Protein AF-A0A059LBG0-F1 (afdb_monomer_lite)

Foldseek 3Di:
DDDFADKWWFKKKKFKKKKKAFPPVPDPDDRIDMDGPFMDMDGAGPNPDDDDDTDDPPPRDWFDDDNGMTMWIKMKMKTWIFGPDPDPPPDDPDPDDDPTPIDIDIDIGTDGGDDDD

Sequence (117 aa):
SSSAPPLRCWQVSVALEREERVAAPFATRAGAVRAVEDEAGLACAYARSWSFELALPRDAPPSFATPLLSLAWSLRLTLLVSRAGAHEAPGNVALAPLPGEVEELSWTLPVDVHDGM

Structure (mmCIF, N/CA/C/O backbone):
data_AF-A0A059LBG0-F1
#
_entry.id   AF-A0A059LBG0-F1
#
loop_
_atom_site.group_PDB
_atom_site.id
_atom_site.type_symbol
_atom_site.label_atom_id
_atom_site.label_alt_id
_atom_site.label_comp_id
_atom_site.label_asym_id
_atom_site.label_entity_id
_atom_site.label_seq_id
_atom_site.pdbx_PDB_ins_code
_atom_site.Cartn_x
_atom_site.Cartn_y
_atom_site.Cartn_z
_atom_site.occupancy
_atom_site.B_iso_or_equiv
_atom_site.auth_seq_id
_atom_site.auth_comp_id
_atom_site.auth_asym_id
_atom_site.auth_atom_id
_atom_site.pdbx_PDB_model_num
ATOM 1 N N . SER A 1 1 ? 36.623 15.742 -7.475 1.00 45.25 1 SER A N 1
ATOM 2 C CA . SER A 1 1 ? 35.405 15.263 -6.798 1.00 45.25 1 SER A CA 1
ATOM 3 C C . SER A 1 1 ? 34.628 14.398 -7.765 1.00 45.25 1 SER A C 1
ATOM 5 O O . SER A 1 1 ? 34.160 14.917 -8.767 1.00 45.25 1 SER A O 1
ATOM 7 N N . SER A 1 2 ? 34.595 13.082 -7.550 1.00 52.03 2 SER A N 1
ATOM 8 C CA . SER A 1 2 ? 33.845 12.164 -8.415 1.00 52.03 2 SER A CA 1
ATOM 9 C C . SER A 1 2 ? 32.374 12.229 -8.009 1.00 52.03 2 SER A C 1
ATOM 11 O O . SER A 1 2 ? 32.019 11.756 -6.932 1.00 52.03 2 SER A O 1
ATOM 13 N N . SER A 1 3 ? 31.537 12.898 -8.804 1.00 68.50 3 SER A N 1
ATOM 14 C CA . SER A 1 3 ? 30.085 12.823 -8.628 1.00 68.50 3 SER A CA 1
ATOM 15 C C . SER A 1 3 ? 29.642 11.456 -9.129 1.00 68.50 3 SER A C 1
ATOM 17 O O . SER A 1 3 ? 29.878 11.134 -10.292 1.00 68.50 3 SER A O 1
ATOM 19 N N . ALA A 1 4 ? 29.014 10.653 -8.271 1.00 65.19 4 ALA A N 1
ATOM 20 C CA . ALA A 1 4 ? 28.383 9.415 -8.711 1.00 65.19 4 ALA A CA 1
ATOM 21 C C . ALA A 1 4 ? 27.393 9.706 -9.863 1.00 65.19 4 ALA A C 1
ATOM 23 O O . ALA A 1 4 ? 26.781 10.783 -9.877 1.00 65.19 4 ALA A O 1
ATOM 24 N N . PRO A 1 5 ? 27.251 8.795 -10.843 1.00 67.56 5 PRO A N 1
ATOM 25 C CA . PRO A 1 5 ? 26.313 8.993 -11.938 1.00 67.56 5 PRO A CA 1
ATOM 26 C C . PRO A 1 5 ? 24.868 9.073 -11.419 1.00 67.56 5 PRO A C 1
ATOM 28 O O . PRO A 1 5 ? 24.541 8.406 -10.432 1.00 67.56 5 PRO A O 1
ATOM 31 N N . PRO A 1 6 ? 23.991 9.856 -12.074 1.00 75.94 6 PRO A N 1
ATOM 32 C CA . PRO A 1 6 ? 22.594 9.964 -11.672 1.00 75.94 6 PRO A CA 1
ATOM 33 C C . PRO A 1 6 ? 21.871 8.615 -11.801 1.00 75.94 6 PRO A C 1
ATOM 35 O O . PRO A 1 6 ? 22.153 7.821 -12.703 1.00 75.94 6 PRO A O 1
ATOM 38 N N . LEU A 1 7 ? 20.917 8.367 -10.902 1.00 80.50 7 LEU A N 1
ATOM 39 C CA . LEU A 1 7 ? 20.022 7.212 -10.976 1.00 80.50 7 LEU A CA 1
ATOM 40 C C . LEU A 1 7 ? 18.967 7.444 -12.064 1.00 80.50 7 LEU A C 1
ATOM 42 O O . LEU A 1 7 ? 18.386 8.526 -12.157 1.00 80.50 7 LEU A O 1
ATOM 46 N N . ARG A 1 8 ? 18.709 6.423 -12.883 1.00 84.19 8 ARG A N 1
ATOM 47 C CA . ARG A 1 8 ? 17.579 6.384 -13.818 1.00 84.19 8 ARG A CA 1
ATOM 48 C C . ARG A 1 8 ? 16.487 5.511 -13.228 1.00 84.19 8 ARG A C 1
ATOM 50 O O . ARG A 1 8 ? 16.766 4.388 -12.825 1.00 84.19 8 ARG A O 1
ATOM 57 N N . CYS A 1 9 ? 15.263 6.023 -13.205 1.00 87.38 9 CYS A N 1
ATOM 58 C CA . CYS A 1 9 ? 14.093 5.251 -12.817 1.00 87.38 9 CYS A CA 1
ATOM 59 C C . CYS A 1 9 ? 13.470 4.582 -14.046 1.00 87.38 9 CYS A C 1
ATOM 61 O O . CYS A 1 9 ? 13.264 5.232 -15.073 1.00 87.38 9 CYS A O 1
ATOM 63 N N . TRP A 1 10 ? 13.207 3.284 -13.933 1.00 88.31 10 TRP A N 1
ATOM 64 C CA . TRP A 1 10 ? 12.669 2.439 -14.998 1.00 88.31 10 TRP A CA 1
ATOM 65 C C . TRP A 1 10 ? 11.206 2.113 -14.787 1.00 88.31 10 TRP A C 1
ATOM 67 O O . TRP A 1 10 ? 10.453 2.039 -15.754 1.00 88.31 10 TRP A O 1
ATOM 77 N N . GLN A 1 11 ? 10.815 1.938 -13.531 1.00 92.25 11 GLN A N 1
ATOM 78 C CA . GLN A 1 11 ? 9.453 1.633 -13.146 1.00 92.25 11 GLN A CA 1
ATOM 79 C C . GLN A 1 11 ? 9.138 2.316 -11.825 1.00 92.25 11 GLN A C 1
ATOM 81 O O . GLN A 1 11 ? 9.967 2.343 -10.914 1.00 92.25 11 GLN A O 1
ATOM 86 N N . VAL A 1 12 ? 7.917 2.825 -11.736 1.00 93.62 12 VAL A N 1
ATOM 87 C CA . VAL A 1 12 ? 7.308 3.275 -10.490 1.00 93.62 12 VAL A CA 1
ATOM 88 C C . VAL A 1 12 ? 6.068 2.431 -10.261 1.00 93.62 12 VAL A C 1
ATOM 90 O O . VAL A 1 12 ? 5.277 2.254 -11.190 1.00 93.62 12 VAL A O 1
ATOM 93 N N . SER A 1 13 ? 5.879 1.939 -9.043 1.00 96.19 13 SER A N 1
ATOM 94 C CA . SER A 1 13 ? 4.592 1.434 -8.580 1.00 96.19 13 SER A CA 1
ATOM 95 C C . SER A 1 13 ? 4.183 2.096 -7.275 1.00 96.19 13 SER A C 1
ATOM 97 O O . SER A 1 13 ? 5.017 2.550 -6.488 1.00 96.19 13 SER A O 1
ATOM 99 N N . VAL A 1 14 ? 2.877 2.178 -7.070 1.00 97.50 14 VAL A N 1
ATOM 100 C CA . VAL A 1 14 ? 2.261 2.641 -5.839 1.00 97.50 14 VAL A CA 1
ATOM 101 C C . VAL A 1 14 ? 1.184 1.648 -5.424 1.00 97.50 14 VAL A C 1
ATOM 103 O O . VAL A 1 14 ? 0.353 1.255 -6.237 1.00 97.50 14 VAL A O 1
ATOM 106 N N . ALA A 1 15 ? 1.209 1.247 -4.159 1.00 97.88 15 ALA A N 1
ATOM 107 C CA . ALA A 1 15 ? 0.206 0.385 -3.553 1.00 97.88 15 ALA A CA 1
ATOM 108 C C . ALA A 1 15 ? -0.504 1.139 -2.426 1.00 97.88 15 ALA A C 1
ATOM 110 O O . ALA A 1 15 ? 0.158 1.690 -1.543 1.00 97.88 15 ALA A O 1
ATOM 111 N N . LEU A 1 16 ? -1.835 1.153 -2.452 1.00 97.56 16 LEU A N 1
ATOM 112 C CA . LEU A 1 16 ? -2.677 1.573 -1.340 1.00 97.56 16 LEU A CA 1
ATOM 113 C C . LEU A 1 16 ? -2.850 0.402 -0.387 1.00 97.56 16 LEU A C 1
ATOM 115 O O . LEU A 1 16 ? -3.268 -0.685 -0.782 1.00 97.56 16 LEU A O 1
ATOM 119 N N . GLU A 1 17 ? -2.538 0.627 0.878 1.00 96.81 17 GLU A N 1
ATOM 120 C CA . GLU A 1 17 ? -2.497 -0.436 1.861 1.00 96.81 17 GLU A CA 1
ATOM 121 C C . GLU A 1 17 ? -3.173 -0.066 3.154 1.00 96.81 17 GLU A C 1
ATOM 123 O O . GLU A 1 17 ? -3.139 1.079 3.604 1.00 96.81 17 GLU A O 1
ATOM 128 N N . ARG A 1 18 ? -3.699 -1.106 3.781 1.00 95.62 18 ARG A N 1
ATOM 129 C CA . ARG A 1 18 ? -4.388 -1.077 5.053 1.00 95.62 18 ARG A CA 1
ATOM 130 C C . ARG A 1 18 ? -3.636 -1.956 6.034 1.00 95.62 18 ARG A C 1
ATOM 132 O O . ARG A 1 18 ? -3.344 -3.108 5.723 1.00 95.62 18 ARG A O 1
ATOM 139 N N . GLU A 1 19 ? -3.332 -1.434 7.213 1.00 95.56 19 GLU A N 1
ATOM 140 C CA . GLU A 1 19 ? -2.782 -2.200 8.331 1.00 95.56 19 GLU A CA 1
ATOM 141 C C . GLU A 1 19 ? -3.762 -2.178 9.505 1.00 95.56 19 GLU A C 1
ATOM 143 O O . GLU A 1 19 ? -4.068 -1.122 10.058 1.00 95.56 19 GLU A O 1
ATOM 148 N N . GLU A 1 20 ? -4.224 -3.356 9.914 1.00 94.81 20 GLU A N 1
ATOM 149 C CA . GLU A 1 20 ? -4.975 -3.568 11.147 1.00 94.81 20 GLU A CA 1
ATOM 150 C C . GLU A 1 20 ? -4.054 -4.127 12.220 1.00 94.81 20 GLU A C 1
ATOM 152 O O . GLU A 1 20 ? -3.460 -5.190 12.038 1.00 94.81 20 GLU A O 1
ATOM 157 N N . ARG A 1 21 ? -3.965 -3.458 13.369 1.00 94.19 21 ARG A N 1
ATOM 158 C CA . ARG A 1 21 ? -3.165 -3.917 14.505 1.00 94.19 21 ARG A CA 1
ATOM 159 C C . ARG A 1 21 ? -4.049 -4.198 15.706 1.00 94.19 21 ARG A C 1
ATOM 161 O O . ARG A 1 21 ? -4.740 -3.303 16.182 1.00 94.19 21 ARG A O 1
ATOM 168 N N . VAL A 1 22 ? -3.968 -5.416 16.233 1.00 92.62 22 VAL A N 1
ATOM 169 C CA . VAL A 1 22 ? -4.642 -5.816 17.475 1.00 92.62 22 VAL A CA 1
ATOM 170 C C . VAL A 1 22 ? -3.625 -5.777 18.611 1.00 92.62 22 VAL A C 1
ATOM 172 O O . VAL A 1 22 ? -2.493 -6.244 18.463 1.00 92.62 22 VAL A O 1
ATOM 175 N N . ALA A 1 23 ? -4.012 -5.228 19.761 1.00 89.50 23 ALA A N 1
ATOM 176 C CA . ALA A 1 23 ? -3.156 -5.200 20.938 1.00 89.50 23 ALA A CA 1
ATOM 177 C C . ALA A 1 23 ? -2.715 -6.622 21.335 1.00 89.50 23 ALA A C 1
ATOM 179 O O . ALA A 1 23 ? -3.517 -7.555 21.361 1.00 89.50 23 ALA A O 1
ATOM 180 N N . ALA A 1 24 ? -1.433 -6.771 21.683 1.00 85.19 24 ALA A N 1
ATOM 181 C CA . ALA A 1 24 ? -0.775 -8.059 21.923 1.00 85.19 24 ALA A CA 1
ATOM 182 C C . ALA A 1 24 ? -1.555 -9.076 22.788 1.00 85.19 24 ALA A C 1
ATOM 184 O O . ALA A 1 24 ? -1.606 -10.235 22.382 1.00 85.19 24 ALA A O 1
ATOM 185 N N . PRO A 1 25 ? -2.193 -8.713 23.925 1.00 85.06 25 PRO A N 1
ATOM 186 C CA . PRO A 1 25 ? -2.929 -9.694 24.731 1.00 85.06 25 PRO A CA 1
ATOM 187 C C . PRO A 1 25 ? -4.187 -10.256 24.048 1.00 85.06 25 PRO A C 1
ATOM 189 O O . PRO A 1 25 ? -4.709 -11.274 24.494 1.00 85.06 25 PRO A O 1
ATOM 192 N N . PHE A 1 26 ? -4.670 -9.617 22.981 1.00 82.56 26 PHE A N 1
ATOM 193 C CA . PHE A 1 26 ? -5.867 -10.014 22.235 1.00 82.56 26 PHE A CA 1
ATOM 194 C C . PHE A 1 26 ? -5.547 -10.550 20.830 1.00 82.56 26 PHE A C 1
ATOM 196 O O . PHE A 1 26 ? -6.445 -11.019 20.131 1.00 82.56 26 PHE A O 1
ATOM 203 N N . ALA A 1 27 ? -4.286 -10.485 20.396 1.00 83.62 27 ALA A N 1
ATOM 204 C CA . ALA A 1 27 ? -3.874 -10.918 19.068 1.00 83.62 27 ALA A CA 1
ATOM 205 C C . ALA A 1 27 ? -3.766 -12.452 18.995 1.00 83.62 27 ALA A C 1
ATOM 207 O O . ALA A 1 27 ? -2.989 -13.073 19.716 1.00 83.62 27 ALA A O 1
ATOM 208 N N . THR A 1 28 ? -4.530 -13.073 18.094 1.00 75.19 28 THR A N 1
ATOM 209 C CA . THR A 1 28 ? -4.508 -14.531 17.854 1.00 75.19 28 THR A CA 1
ATOM 210 C C . THR A 1 28 ? -3.478 -14.957 16.797 1.00 75.19 28 THR A C 1
ATOM 212 O O . THR A 1 28 ? -3.134 -16.134 16.703 1.00 75.19 28 THR A O 1
ATOM 215 N N . ARG A 1 29 ? -2.957 -14.003 16.013 1.00 68.12 29 ARG A N 1
ATOM 216 C CA . ARG A 1 29 ? -1.880 -14.158 15.016 1.00 68.12 29 ARG A CA 1
ATOM 217 C C . ARG A 1 29 ? -0.896 -12.988 15.158 1.00 68.12 29 ARG A C 1
ATOM 219 O O . ARG A 1 29 ? -1.114 -12.126 16.006 1.00 68.12 29 ARG A O 1
ATOM 226 N N . ALA A 1 30 ? 0.182 -12.962 14.362 1.00 66.25 30 ALA A N 1
ATOM 227 C CA . ALA A 1 30 ? 1.114 -11.828 14.292 1.00 66.25 30 ALA A CA 1
ATOM 228 C C . ALA A 1 30 ? 0.330 -10.504 14.348 1.00 66.25 30 ALA A C 1
ATOM 230 O O . ALA A 1 30 ? -0.599 -10.321 13.569 1.00 66.25 30 ALA A O 1
ATOM 231 N N . GLY A 1 31 ? 0.647 -9.647 15.325 1.00 72.69 31 GLY A N 1
ATOM 232 C CA . GLY A 1 31 ? -0.247 -8.591 15.823 1.00 72.69 31 GLY A CA 1
ATOM 233 C C . GLY A 1 31 ? -0.644 -7.488 14.837 1.00 72.69 31 GLY A C 1
ATOM 234 O O . GLY A 1 31 ? -1.339 -6.568 15.251 1.00 72.69 31 GLY A O 1
ATOM 235 N N . ALA A 1 32 ? -0.221 -7.568 13.573 1.00 85.00 32 ALA A N 1
ATOM 236 C CA . ALA A 1 32 ? -0.647 -6.698 12.486 1.00 85.00 32 ALA A CA 1
ATOM 237 C C . ALA A 1 32 ? -1.012 -7.522 11.237 1.00 85.00 32 ALA A C 1
ATOM 239 O O . ALA A 1 32 ? -0.269 -8.425 10.843 1.00 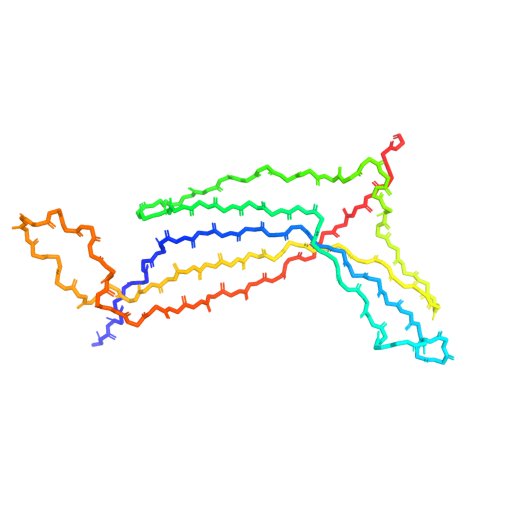85.00 32 ALA A O 1
ATOM 240 N N . VAL A 1 33 ? -2.138 -7.192 10.607 1.00 90.88 33 VAL A N 1
ATOM 241 C CA . VAL A 1 33 ? -2.586 -7.717 9.314 1.00 90.88 33 VAL A CA 1
ATOM 242 C C . VAL A 1 33 ? -2.502 -6.582 8.303 1.00 90.88 33 VAL A C 1
ATOM 244 O O . VAL A 1 33 ? -3.142 -5.553 8.489 1.00 90.88 33 VAL A O 1
ATOM 247 N N . ARG A 1 34 ? -1.716 -6.767 7.239 1.00 92.19 34 ARG A N 1
ATOM 248 C CA . ARG A 1 34 ? -1.592 -5.803 6.139 1.00 92.19 34 ARG A CA 1
ATOM 249 C C . ARG A 1 34 ? -2.288 -6.343 4.895 1.00 92.19 34 ARG A C 1
ATOM 251 O O . ARG A 1 34 ? -2.109 -7.515 4.564 1.00 92.19 34 ARG A O 1
ATOM 258 N N . ALA A 1 35 ? -3.044 -5.493 4.217 1.00 93.62 35 ALA A N 1
ATOM 259 C CA . ALA A 1 35 ? -3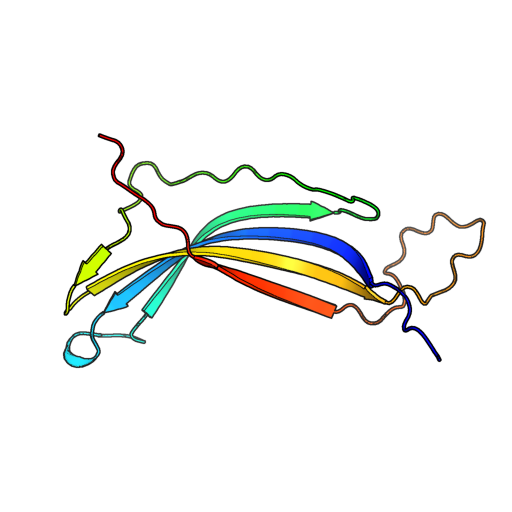.698 -5.783 2.950 1.00 93.62 35 ALA A CA 1
ATOM 260 C C . ALA A 1 35 ? -3.345 -4.704 1.920 1.00 93.62 35 ALA A C 1
ATOM 262 O O . ALA A 1 35 ? -3.231 -3.530 2.272 1.00 93.62 35 ALA A O 1
ATOM 263 N N . VAL A 1 36 ? -3.159 -5.119 0.665 1.00 96.25 36 VAL A N 1
ATOM 264 C CA . VAL A 1 36 ? -3.077 -4.220 -0.494 1.00 96.25 36 VAL A CA 1
ATOM 265 C C . VAL A 1 36 ? -4.486 -4.100 -1.051 1.00 96.25 36 VAL A C 1
ATOM 267 O O . VAL A 1 36 ? -5.069 -5.106 -1.450 1.00 96.25 36 VAL A O 1
ATOM 270 N N . GLU A 1 37 ? -5.032 -2.892 -1.019 1.00 95.81 37 GLU A N 1
ATOM 271 C CA . GLU A 1 37 ? -6.406 -2.602 -1.439 1.00 95.81 37 GLU A CA 1
ATOM 272 C C . GLU A 1 37 ? -6.455 -2.219 -2.923 1.00 95.81 37 GLU A C 1
ATOM 274 O O . GLU A 1 37 ? -7.383 -2.600 -3.630 1.00 95.81 37 GLU A O 1
ATOM 279 N N . ASP A 1 38 ? -5.421 -1.525 -3.407 1.00 97.12 38 ASP A N 1
ATOM 280 C CA . ASP A 1 38 ? -5.232 -1.220 -4.824 1.00 97.12 38 ASP A CA 1
ATOM 281 C C . ASP A 1 38 ? -3.741 -1.035 -5.139 1.00 97.12 38 ASP A C 1
ATOM 283 O O . ASP A 1 38 ? -2.952 -0.654 -4.270 1.00 97.12 38 ASP A O 1
ATOM 287 N N . GLU A 1 39 ? -3.338 -1.298 -6.378 1.00 97.06 39 GLU A N 1
ATOM 288 C CA . GLU A 1 39 ? -1.960 -1.128 -6.834 1.00 97.06 39 GLU A CA 1
ATOM 289 C C . GLU A 1 39 ? -1.915 -0.714 -8.304 1.00 97.06 39 GLU A C 1
ATOM 291 O O . GLU A 1 39 ? -2.564 -1.301 -9.169 1.00 97.06 39 GLU A O 1
ATOM 296 N N . ALA A 1 40 ? -1.072 0.272 -8.601 1.00 96.75 40 ALA A N 1
ATOM 297 C CA . ALA A 1 40 ? -0.821 0.734 -9.954 1.00 96.75 40 ALA A CA 1
ATOM 298 C C . ALA A 1 40 ? 0.681 0.868 -10.206 1.00 96.75 40 ALA A C 1
ATOM 300 O O . ALA A 1 40 ? 1.457 1.222 -9.319 1.00 96.75 40 ALA A O 1
ATOM 301 N N . GLY A 1 41 ? 1.103 0.619 -11.443 1.00 94.81 41 GLY A N 1
ATOM 302 C CA . GLY A 1 41 ? 2.499 0.741 -11.837 1.00 94.81 41 GLY A CA 1
ATOM 303 C C . GLY A 1 41 ? 2.652 1.101 -13.303 1.00 94.81 41 GLY A C 1
ATOM 304 O O . GLY A 1 41 ? 1.795 0.791 -14.129 1.00 94.81 41 GLY A O 1
ATOM 305 N N . LEU A 1 42 ? 3.752 1.773 -13.628 1.00 92.81 42 LEU A N 1
ATOM 306 C CA . LEU A 1 42 ? 4.079 2.136 -15.001 1.00 92.81 42 LEU A CA 1
ATOM 307 C C . LEU A 1 42 ? 5.589 2.126 -15.235 1.00 92.81 42 LEU A C 1
ATOM 309 O O . LEU A 1 42 ? 6.380 2.515 -14.372 1.00 92.81 42 LEU A O 1
ATOM 313 N N . ALA A 1 43 ? 5.984 1.700 -16.434 1.00 89.38 43 ALA A N 1
ATOM 314 C CA . ALA A 1 43 ? 7.348 1.859 -16.916 1.00 89.38 43 ALA A CA 1
ATOM 315 C C . ALA A 1 43 ? 7.582 3.337 -17.260 1.00 89.38 43 ALA A C 1
ATOM 317 O O . ALA A 1 43 ? 6.840 3.930 -18.041 1.00 89.38 43 ALA A O 1
ATOM 318 N N . CYS A 1 44 ? 8.596 3.945 -16.655 1.00 83.38 44 CYS A N 1
ATOM 319 C CA . CYS A 1 44 ? 8.759 5.395 -16.591 1.00 83.38 44 CYS A CA 1
ATOM 320 C C . CYS A 1 44 ? 10.152 5.861 -17.026 1.00 83.38 44 CYS A C 1
ATOM 322 O O . CYS A 1 44 ? 10.625 6.900 -16.557 1.00 83.38 44 CYS A O 1
ATOM 324 N N . ALA A 1 45 ? 10.828 5.103 -17.896 1.00 76.69 45 ALA A N 1
ATOM 325 C CA . ALA A 1 45 ? 12.137 5.494 -18.407 1.00 76.69 45 ALA A CA 1
ATOM 326 C C . ALA A 1 45 ? 12.076 6.950 -18.909 1.00 76.69 45 ALA A C 1
ATOM 328 O O . ALA A 1 45 ? 11.258 7.287 -19.763 1.00 76.69 45 ALA A O 1
ATOM 329 N N . TYR A 1 46 ? 12.924 7.817 -18.347 1.00 71.88 46 TYR A N 1
ATOM 330 C CA . TYR A 1 46 ? 13.025 9.251 -18.670 1.00 71.88 46 TYR A CA 1
ATOM 331 C C . TYR A 1 46 ? 11.856 10.157 -18.222 1.00 71.88 46 TYR A C 1
ATOM 333 O O . TYR A 1 46 ? 11.918 11.369 -18.452 1.00 71.88 46 TYR A O 1
ATOM 341 N N . ALA A 1 47 ? 10.829 9.636 -17.545 1.00 79.6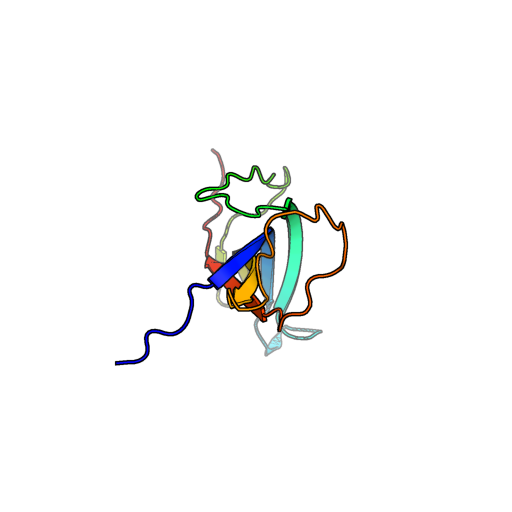9 47 ALA A N 1
ATOM 342 C CA . ALA A 1 47 ? 9.747 10.455 -17.002 1.00 79.69 47 ALA A CA 1
ATOM 343 C C . ALA A 1 47 ? 10.212 11.245 -15.765 1.00 79.69 47 ALA A C 1
ATOM 345 O O . ALA A 1 47 ? 10.871 10.710 -14.874 1.00 79.69 47 ALA A O 1
ATOM 346 N N . ARG A 1 48 ? 9.853 12.533 -15.700 1.00 83.25 48 ARG A N 1
ATOM 347 C CA . ARG A 1 48 ? 10.162 13.419 -14.559 1.00 83.25 48 ARG A CA 1
ATOM 348 C C . ARG A 1 48 ? 9.050 13.473 -13.513 1.00 83.25 48 ARG A C 1
ATOM 350 O O . ARG A 1 48 ? 9.309 13.871 -12.384 1.00 83.25 48 ARG A O 1
ATOM 357 N N . SER A 1 49 ? 7.833 13.113 -13.903 1.00 88.94 49 SER A N 1
ATOM 358 C CA . SER A 1 49 ? 6.654 13.080 -13.046 1.00 88.94 49 SER A CA 1
ATOM 359 C C . SER A 1 49 ? 5.722 11.963 -13.497 1.00 88.94 49 SER A C 1
ATOM 361 O O . SER A 1 49 ? 5.728 11.570 -14.666 1.00 88.94 49 SER A O 1
ATOM 363 N N . TRP A 1 50 ? 4.921 11.474 -12.561 1.00 90.00 50 TRP A N 1
ATOM 364 C CA . TRP A 1 50 ? 3.974 10.384 -12.753 1.00 90.00 50 TRP A CA 1
ATOM 365 C C . TRP A 1 50 ? 2.745 10.674 -11.898 1.00 90.00 50 TRP A C 1
ATOM 367 O O . TRP A 1 50 ? 2.852 11.282 -10.833 1.00 90.00 50 TRP A O 1
ATOM 377 N N . SER A 1 51 ? 1.587 10.251 -12.384 1.00 93.06 51 SER A N 1
ATOM 378 C CA . SER A 1 51 ? 0.315 10.347 -11.679 1.00 93.06 51 SER A CA 1
ATOM 379 C C . SER A 1 51 ? -0.310 8.966 -11.617 1.00 93.06 51 SER A C 1
ATOM 381 O O . SER A 1 51 ? -0.276 8.229 -12.603 1.00 93.06 51 SER A O 1
ATOM 383 N N . PHE A 1 52 ? -0.896 8.648 -10.473 1.00 94.81 52 PHE A N 1
ATOM 384 C CA . PHE A 1 52 ? -1.603 7.402 -10.239 1.00 94.81 52 PHE A CA 1
ATOM 385 C C . PHE A 1 52 ? -2.993 7.721 -9.714 1.00 94.81 52 PHE A C 1
ATOM 387 O O . PHE A 1 52 ? -3.161 8.653 -8.926 1.00 94.81 52 PHE A O 1
ATOM 394 N N . GLU A 1 53 ? -3.962 6.932 -10.148 1.00 95.50 53 GLU A N 1
ATOM 395 C CA . GLU A 1 53 ? -5.303 6.910 -9.584 1.00 95.50 53 GLU A CA 1
ATOM 396 C C . GLU A 1 53 ? -5.439 5.592 -8.832 1.00 95.50 53 GLU A C 1
ATOM 398 O O . GLU A 1 53 ? -5.144 4.536 -9.387 1.00 95.50 53 GLU A O 1
ATOM 403 N N . LEU A 1 54 ? -5.815 5.677 -7.559 1.00 95.06 54 LEU A N 1
ATOM 404 C CA . LEU A 1 54 ? -6.039 4.527 -6.690 1.00 95.06 54 LEU A CA 1
ATOM 405 C C . LEU A 1 54 ? -7.458 4.623 -6.147 1.00 95.06 54 LEU A C 1
ATOM 407 O O . LEU A 1 54 ? -7.903 5.705 -5.751 1.00 95.06 54 LEU A O 1
ATOM 411 N N . ALA A 1 55 ? -8.159 3.500 -6.128 1.00 93.62 55 ALA A N 1
ATOM 412 C CA . ALA A 1 55 ? -9.513 3.415 -5.621 1.00 93.62 55 ALA A CA 1
ATOM 413 C C . ALA A 1 55 ? -9.515 2.979 -4.152 1.00 93.62 55 ALA A C 1
ATOM 415 O O . ALA A 1 55 ? -8.939 1.960 -3.779 1.00 93.62 55 ALA A O 1
ATOM 416 N N . LEU A 1 56 ? -10.233 3.731 -3.316 1.00 90.81 56 LEU A N 1
ATOM 417 C CA . LEU A 1 56 ? -10.649 3.238 -2.006 1.00 90.81 56 LEU A CA 1
ATOM 418 C C . LEU A 1 56 ? -11.862 2.311 -2.190 1.00 90.81 56 LEU A C 1
ATOM 420 O O . LEU A 1 56 ? -12.815 2.701 -2.878 1.00 90.81 56 LEU A O 1
ATOM 424 N N . PRO A 1 57 ? -11.875 1.115 -1.573 1.00 86.88 57 PRO A N 1
ATOM 425 C CA . PRO A 1 57 ? -13.077 0.296 -1.493 1.00 86.88 57 PRO A CA 1
ATOM 426 C C . PRO A 1 57 ? -14.261 1.094 -0.933 1.00 86.88 57 PRO A C 1
ATOM 428 O O . PRO A 1 57 ? -14.099 1.959 -0.074 1.00 86.88 57 PRO A O 1
ATOM 431 N N . ARG A 1 58 ? -15.481 0.802 -1.395 1.00 86.44 58 ARG A N 1
ATOM 432 C CA . ARG A 1 58 ? -16.688 1.529 -0.953 1.00 86.44 58 ARG A CA 1
ATOM 433 C C . ARG A 1 58 ? -16.932 1.407 0.556 1.00 86.44 58 ARG A C 1
ATOM 435 O O . ARG A 1 58 ? -17.523 2.294 1.158 1.00 86.44 58 ARG A O 1
ATOM 442 N N . ASP A 1 59 ? -16.528 0.288 1.130 1.00 88.00 59 ASP A N 1
ATOM 443 C CA . ASP A 1 59 ? -16.606 -0.065 2.542 1.00 88.00 59 ASP A CA 1
ATOM 444 C C . ASP A 1 59 ? -15.263 0.120 3.266 1.00 88.00 59 ASP A C 1
ATOM 446 O O . ASP A 1 59 ? -15.075 -0.426 4.352 1.00 88.00 59 ASP A O 1
ATOM 450 N N . ALA A 1 60 ? -14.338 0.894 2.681 1.00 88.75 60 ALA A N 1
ATOM 451 C CA . ALA A 1 60 ? -13.057 1.215 3.292 1.00 88.75 60 ALA A CA 1
ATOM 452 C C . ALA A 1 60 ? -13.273 1.851 4.678 1.00 88.75 60 ALA A C 1
ATOM 454 O O . ALA A 1 60 ? -13.851 2.938 4.774 1.00 88.75 60 ALA A O 1
ATOM 455 N N . PRO A 1 61 ? -12.817 1.207 5.766 1.00 92.06 61 PRO A N 1
ATOM 456 C CA . PRO A 1 61 ? -12.942 1.782 7.097 1.00 92.06 61 PRO A CA 1
ATOM 457 C C . PRO A 1 61 ? -12.047 3.025 7.236 1.00 92.06 61 PRO A C 1
ATOM 459 O O . PRO A 1 61 ? -10.921 3.022 6.729 1.00 92.06 61 PRO A O 1
ATOM 462 N N . PRO A 1 62 ? -12.488 4.071 7.958 1.00 94.38 62 PRO A N 1
ATOM 463 C CA . PRO A 1 62 ? -11.648 5.231 8.230 1.00 94.38 62 PRO A CA 1
ATOM 464 C C . PRO A 1 62 ? -10.435 4.851 9.089 1.00 94.38 62 PRO A C 1
ATOM 466 O O . PRO A 1 62 ? -10.447 3.843 9.799 1.00 94.38 62 PRO A O 1
ATOM 469 N N . SER A 1 63 ? -9.396 5.685 9.067 1.00 95.31 63 SER A N 1
ATOM 470 C CA . SER A 1 63 ? -8.270 5.573 9.993 1.00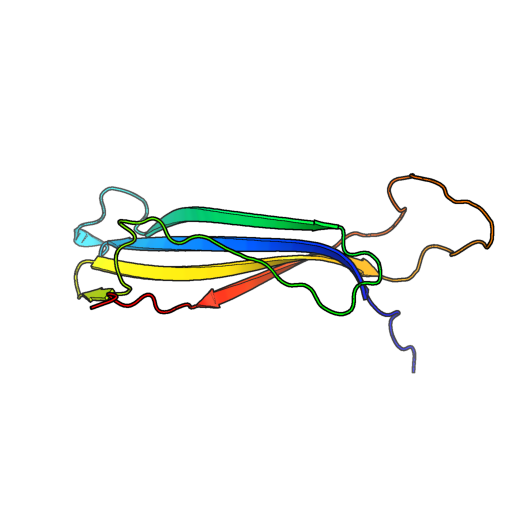 95.31 63 SER A CA 1
ATOM 471 C C . SER A 1 63 ? -8.757 5.763 11.430 1.00 95.31 63 SER A C 1
ATOM 473 O O . SER A 1 63 ? -9.455 6.730 11.742 1.00 95.31 63 SER A O 1
ATOM 475 N N . PHE A 1 64 ? -8.363 4.866 12.333 1.00 95.25 64 PHE A N 1
ATOM 476 C CA . PHE A 1 64 ? -8.659 5.011 13.756 1.00 95.25 64 PHE A CA 1
ATOM 477 C C . PHE A 1 64 ? -7.608 4.334 14.632 1.00 95.25 64 PHE A C 1
ATOM 479 O O . PHE A 1 64 ? -6.921 3.396 14.230 1.00 95.25 64 PHE A O 1
ATOM 486 N N . ALA A 1 65 ? -7.525 4.776 15.885 1.00 94.81 65 ALA A N 1
ATOM 487 C CA . ALA A 1 65 ? -6.688 4.150 16.895 1.00 94.81 65 ALA A CA 1
ATOM 488 C C . ALA A 1 65 ? -7.420 4.098 18.238 1.00 94.81 65 ALA A C 1
ATOM 490 O O . ALA A 1 65 ? -7.885 5.110 18.758 1.00 94.81 65 ALA A O 1
ATOM 491 N N . THR A 1 66 ? -7.495 2.901 18.811 1.00 94.25 66 THR A N 1
ATOM 492 C CA . THR A 1 66 ? -7.982 2.640 20.168 1.00 94.25 66 THR A CA 1
ATOM 493 C C . THR A 1 66 ? -6.924 1.846 20.942 1.00 94.25 66 THR A C 1
ATOM 495 O O . THR A 1 66 ? -6.007 1.297 20.327 1.00 94.25 66 THR A O 1
ATOM 498 N N . PRO A 1 67 ? -7.041 1.702 22.275 1.00 93.06 67 PRO A N 1
ATOM 499 C CA . PRO A 1 67 ? -6.119 0.864 23.047 1.00 93.06 67 PRO A CA 1
ATOM 500 C C . PRO A 1 67 ? -6.096 -0.619 22.638 1.00 93.06 67 PRO A C 1
ATOM 502 O O . PRO A 1 67 ? -5.149 -1.323 22.979 1.00 93.06 67 PRO A O 1
ATOM 505 N N . LEU A 1 68 ? -7.138 -1.107 21.954 1.00 91.50 68 LEU A N 1
ATOM 506 C CA . LEU A 1 68 ? -7.296 -2.521 21.590 1.00 91.50 68 LEU A CA 1
ATOM 507 C C . LEU A 1 68 ? -7.027 -2.799 20.108 1.00 91.50 68 LEU A C 1
ATOM 509 O O . LEU A 1 68 ? -6.541 -3.877 19.771 1.00 91.50 68 LEU A O 1
ATOM 513 N N . LEU A 1 69 ? -7.363 -1.847 19.240 1.00 92.75 69 LEU A N 1
ATOM 514 C CA . LEU A 1 69 ? -7.330 -1.986 17.788 1.00 92.75 69 LEU A CA 1
ATOM 515 C C . LEU A 1 69 ? -6.967 -0.652 17.140 1.00 92.75 69 LEU A C 1
ATOM 517 O O . LEU A 1 69 ? -7.529 0.385 17.504 1.00 92.75 69 LEU A O 1
ATOM 521 N N . SER A 1 70 ? -6.088 -0.689 16.147 1.00 94.81 70 SER A N 1
ATOM 522 C CA . SER A 1 70 ? -5.854 0.430 15.238 1.00 94.81 70 SER A CA 1
ATOM 523 C C . SER A 1 70 ? -5.979 -0.013 13.792 1.00 94.81 70 SER A C 1
ATOM 525 O O . SER A 1 70 ? -5.588 -1.130 13.454 1.00 94.81 70 SER A O 1
ATOM 527 N N . LEU A 1 71 ? -6.451 0.894 12.948 1.00 95.94 71 LEU A N 1
ATOM 528 C CA . LEU A 1 71 ? -6.469 0.752 11.506 1.00 95.94 71 LEU A CA 1
ATOM 529 C C . LEU A 1 71 ? -5.796 1.975 10.891 1.00 95.94 71 LEU A C 1
ATOM 531 O O . LEU A 1 71 ? -6.203 3.107 11.154 1.00 95.94 71 LEU A O 1
ATOM 535 N N . ALA A 1 72 ? -4.754 1.736 10.102 1.00 96.50 72 ALA A N 1
ATOM 536 C CA . ALA A 1 72 ? -3.985 2.774 9.434 1.00 96.50 72 ALA A CA 1
ATOM 537 C C . ALA A 1 72 ? -3.899 2.497 7.935 1.00 96.50 72 ALA A C 1
ATOM 539 O O . ALA A 1 72 ? -3.791 1.343 7.513 1.00 96.50 72 ALA A O 1
ATOM 540 N N . TRP A 1 73 ? -3.903 3.568 7.148 1.00 97.25 73 TRP A N 1
ATOM 541 C CA . TRP A 1 73 ? -3.726 3.509 5.706 1.00 97.25 73 TRP A CA 1
ATOM 542 C C . TRP A 1 73 ? -2.355 4.045 5.312 1.00 97.25 73 TRP A C 1
ATOM 544 O O . TRP A 1 73 ? -1.789 4.929 5.962 1.00 97.25 73 TRP A O 1
ATOM 554 N N . SER A 1 74 ? -1.796 3.500 4.239 1.00 97.44 74 SER A N 1
ATOM 555 C CA . SER A 1 74 ? -0.516 3.958 3.714 1.00 97.44 74 SER A CA 1
ATOM 556 C C . SER A 1 74 ? -0.398 3.753 2.213 1.00 97.44 74 SER A C 1
ATOM 558 O O . SER A 1 74 ? -0.987 2.834 1.654 1.00 97.44 74 SER A O 1
ATOM 560 N N . LEU A 1 75 ? 0.396 4.603 1.571 1.00 97.50 75 LEU A N 1
ATOM 561 C CA . LEU A 1 75 ? 0.854 4.416 0.204 1.00 97.50 75 LEU A CA 1
ATOM 562 C C . LEU A 1 75 ? 2.277 3.876 0.245 1.00 97.50 75 LEU A C 1
ATOM 564 O O . LEU A 1 75 ? 3.184 4.566 0.717 1.00 97.50 75 LEU A O 1
ATOM 568 N N . ARG A 1 76 ? 2.500 2.666 -0.267 1.00 97.62 76 ARG A N 1
ATOM 569 C CA . ARG A 1 76 ? 3.852 2.189 -0.555 1.00 97.62 76 ARG A CA 1
ATOM 570 C C . ARG A 1 76 ? 4.228 2.602 -1.969 1.00 97.62 76 ARG A C 1
ATOM 572 O O . ARG A 1 76 ? 3.616 2.135 -2.918 1.00 97.62 76 ARG A O 1
ATOM 579 N N . LEU A 1 77 ? 5.253 3.437 -2.093 1.00 96.62 77 LEU A N 1
ATOM 580 C CA . LEU A 1 77 ? 5.876 3.794 -3.363 1.00 96.62 77 LEU A CA 1
ATOM 581 C C . LEU A 1 77 ? 7.119 2.928 -3.566 1.00 96.62 77 LEU A C 1
ATOM 583 O O . LEU A 1 77 ? 8.010 2.956 -2.718 1.00 96.62 77 LEU A O 1
ATOM 587 N N . THR A 1 78 ? 7.208 2.243 -4.701 1.00 96.44 78 THR A N 1
ATOM 588 C CA . THR A 1 78 ? 8.382 1.462 -5.096 1.00 96.44 78 THR A CA 1
ATOM 589 C C . THR A 1 78 ? 8.945 2.003 -6.408 1.00 96.44 78 THR A C 1
ATOM 591 O O . THR A 1 78 ? 8.232 2.138 -7.402 1.00 96.44 78 THR A O 1
ATOM 594 N N . LEU A 1 79 ? 10.237 2.327 -6.419 1.00 93.19 79 LEU A N 1
ATOM 595 C CA . LEU A 1 79 ? 10.980 2.750 -7.601 1.00 93.19 79 LEU A CA 1
ATOM 596 C C . LEU A 1 79 ? 12.021 1.693 -7.949 1.00 93.19 79 LEU A C 1
ATOM 598 O O . LEU A 1 79 ? 12.899 1.384 -7.146 1.00 93.19 79 LEU A O 1
ATOM 602 N N . LEU A 1 80 ? 11.967 1.210 -9.184 1.00 91.38 80 LEU A N 1
ATOM 603 C CA . LEU A 1 80 ? 13.021 0.395 -9.764 1.00 91.38 80 LEU A CA 1
ATOM 604 C C . LEU A 1 80 ? 14.010 1.323 -10.469 1.00 91.38 80 LEU A C 1
ATOM 606 O O . LEU A 1 80 ? 13.656 1.989 -11.449 1.00 91.38 80 LEU A O 1
ATOM 610 N N . VAL A 1 81 ? 15.239 1.406 -9.966 1.00 88.69 81 VAL A N 1
ATOM 611 C CA . VAL A 1 81 ? 16.257 2.339 -10.459 1.00 88.69 81 VAL A CA 1
ATOM 612 C C . VAL A 1 81 ? 17.533 1.617 -10.875 1.00 88.69 81 VAL A C 1
ATOM 614 O O . VAL A 1 81 ? 17.827 0.525 -10.411 1.00 88.69 81 VAL A O 1
ATOM 617 N N . SER A 1 82 ? 18.326 2.225 -11.752 1.00 85.12 82 SER A N 1
ATOM 618 C CA . SER A 1 82 ? 19.703 1.788 -11.992 1.00 85.12 82 SER A CA 1
ATOM 619 C C . SER A 1 82 ? 20.642 2.981 -12.096 1.00 85.12 82 SER A C 1
ATOM 621 O O . SER A 1 82 ? 20.247 4.091 -12.469 1.00 85.12 82 SER A O 1
ATOM 623 N N . ARG A 1 83 ? 21.916 2.774 -11.759 1.00 77.25 83 ARG A N 1
ATOM 624 C CA . ARG A 1 83 ? 22.952 3.795 -11.954 1.00 77.25 83 ARG A CA 1
ATOM 625 C C . ARG A 1 83 ? 23.199 3.980 -13.448 1.00 77.25 83 ARG A C 1
ATOM 627 O O . ARG A 1 83 ? 23.447 3.009 -14.161 1.00 77.25 83 ARG A O 1
ATOM 634 N N . ALA A 1 84 ? 23.165 5.222 -13.933 1.00 63.38 84 ALA A N 1
ATOM 635 C CA . ALA A 1 84 ? 23.510 5.524 -15.319 1.00 63.38 84 ALA A CA 1
ATOM 636 C C . ALA A 1 84 ? 25.000 5.215 -15.571 1.00 63.38 84 ALA A C 1
ATOM 638 O O . ALA A 1 84 ? 25.864 6.045 -15.306 1.00 63.38 84 ALA A O 1
ATOM 639 N N . GLY A 1 85 ? 25.309 4.007 -16.045 1.00 55.88 85 GLY A N 1
ATOM 640 C CA . GLY A 1 85 ? 26.695 3.560 -16.228 1.00 55.88 85 GLY A CA 1
ATOM 641 C C . GLY A 1 85 ? 26.937 2.513 -17.316 1.00 55.88 85 GLY A C 1
ATOM 642 O O . GLY A 1 85 ? 28.092 2.242 -17.624 1.00 55.88 85 GLY A O 1
ATOM 643 N N . ALA A 1 86 ? 25.906 1.960 -17.954 1.00 48.19 86 ALA A N 1
ATOM 644 C CA . ALA A 1 86 ? 26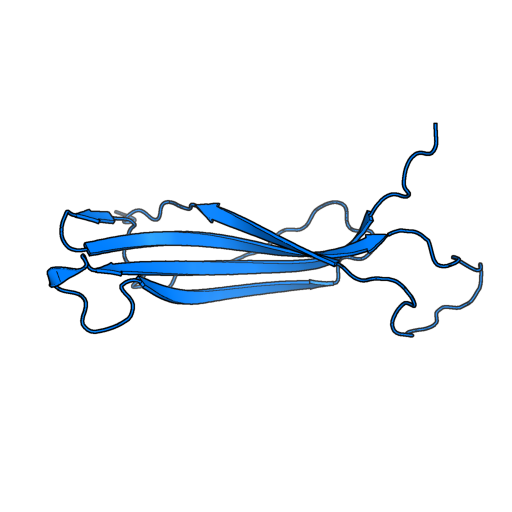.086 1.035 -19.069 1.00 48.19 86 ALA A CA 1
ATOM 645 C C . ALA A 1 86 ? 25.820 1.758 -20.393 1.00 48.19 86 ALA A C 1
ATOM 647 O O . ALA A 1 86 ? 24.683 1.848 -20.834 1.00 48.19 86 ALA A O 1
ATOM 648 N N . HIS A 1 87 ? 26.885 2.341 -20.951 1.00 42.25 87 HIS A N 1
ATOM 649 C CA . HIS A 1 87 ? 27.072 2.657 -22.373 1.00 42.25 87 HIS A CA 1
ATOM 650 C C . HIS A 1 87 ? 25.771 2.886 -23.186 1.00 42.25 87 HIS A C 1
ATOM 652 O O . HIS A 1 87 ? 25.253 1.966 -23.816 1.00 42.25 87 HIS A O 1
ATOM 658 N N . GLU A 1 88 ? 25.279 4.130 -23.258 1.00 47.56 88 GLU A N 1
ATOM 659 C CA . GLU A 1 88 ? 24.447 4.547 -24.399 1.00 47.56 88 GLU A CA 1
ATOM 660 C C . GLU A 1 88 ? 25.365 4.557 -25.634 1.00 47.56 88 GLU A C 1
ATOM 662 O O . GLU A 1 88 ? 25.996 5.561 -25.961 1.00 47.56 88 GLU A O 1
ATOM 667 N N . ALA A 1 89 ? 25.524 3.402 -26.285 1.00 43.22 89 ALA A N 1
ATOM 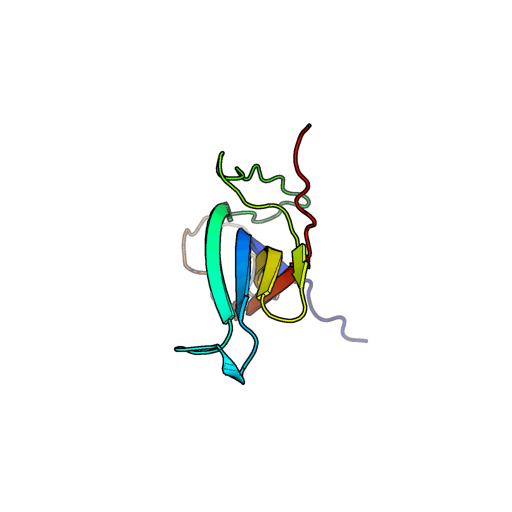668 C CA . ALA A 1 89 ? 26.070 3.355 -27.632 1.00 43.22 89 ALA A CA 1
ATOM 669 C C . ALA A 1 89 ? 25.009 3.957 -28.574 1.00 43.22 89 ALA A C 1
ATOM 671 O O . ALA A 1 89 ? 23.870 3.484 -28.583 1.00 43.22 89 ALA A O 1
ATOM 672 N N . PRO A 1 90 ? 25.330 4.999 -29.358 1.00 42.34 90 PRO A N 1
ATOM 673 C CA . PRO A 1 90 ? 24.371 5.572 -30.286 1.00 42.34 90 PRO A CA 1
ATOM 674 C C . PRO A 1 90 ? 24.134 4.562 -31.413 1.00 42.34 90 PRO A C 1
ATOM 676 O O . PRO A 1 90 ? 24.992 4.384 -32.273 1.00 42.34 90 PRO A O 1
ATOM 679 N N . GLY A 1 91 ? 22.987 3.878 -31.404 1.00 48.25 91 GLY A N 1
ATOM 680 C CA . GLY A 1 91 ? 22.534 3.124 -32.577 1.00 48.25 91 GLY A CA 1
ATOM 681 C C . GLY A 1 91 ? 21.844 1.779 -32.363 1.00 48.25 91 GLY A C 1
ATOM 682 O O . GLY A 1 91 ? 21.455 1.187 -33.365 1.00 48.25 91 GLY A O 1
ATOM 683 N N . ASN A 1 92 ? 21.638 1.275 -31.140 1.00 44.25 92 ASN A N 1
ATOM 684 C CA . ASN A 1 92 ? 20.868 0.040 -30.952 1.00 44.25 92 ASN A CA 1
ATOM 685 C C . ASN A 1 92 ? 19.640 0.232 -30.050 1.00 44.25 92 ASN A C 1
ATOM 687 O O . ASN A 1 92 ? 19.710 0.285 -28.829 1.00 44.25 92 ASN A O 1
ATOM 691 N N . VAL A 1 93 ? 18.463 0.250 -30.675 1.00 51.41 93 VAL A N 1
ATOM 692 C CA . VAL A 1 93 ? 17.195 -0.021 -29.988 1.00 51.41 93 VAL A CA 1
ATOM 693 C C . VAL A 1 93 ? 17.162 -1.523 -29.693 1.00 51.41 93 VAL A C 1
ATOM 695 O O . VAL A 1 93 ? 16.577 -2.304 -30.437 1.00 51.41 93 VAL A O 1
ATOM 698 N N . ALA A 1 94 ? 17.883 -1.957 -28.662 1.00 40.97 94 ALA A N 1
ATOM 699 C CA . ALA A 1 94 ? 17.840 -3.332 -28.191 1.00 40.97 94 ALA A CA 1
ATOM 700 C C . ALA A 1 94 ? 16.939 -3.402 -26.954 1.00 40.97 94 ALA A C 1
ATOM 702 O O . ALA A 1 94 ? 17.275 -2.869 -25.901 1.00 40.97 94 ALA A O 1
ATOM 703 N N . LEU A 1 95 ? 15.809 -4.101 -27.089 1.00 46.53 95 LEU A N 1
ATOM 704 C CA . LEU A 1 95 ? 14.885 -4.531 -26.026 1.00 46.53 95 LEU A CA 1
ATOM 705 C C . LEU A 1 95 ? 15.531 -5.551 -25.052 1.00 46.53 95 LEU A C 1
ATOM 707 O O . LEU A 1 95 ? 14.881 -6.492 -24.604 1.00 46.53 95 LEU A O 1
ATOM 711 N N . ALA A 1 96 ? 16.826 -5.424 -24.761 1.00 44.59 96 ALA A N 1
ATOM 712 C CA . ALA A 1 96 ? 17.543 -6.333 -23.874 1.00 44.59 96 ALA A CA 1
ATOM 713 C C . ALA A 1 96 ? 17.396 -5.890 -22.404 1.00 44.59 96 ALA A C 1
ATOM 715 O O . ALA A 1 96 ? 17.400 -4.684 -22.139 1.00 44.59 96 ALA A O 1
ATOM 716 N N . PRO A 1 97 ? 17.314 -6.829 -21.438 1.00 45.78 97 PRO A N 1
ATOM 717 C CA . PRO A 1 97 ? 17.392 -6.498 -20.020 1.00 45.78 97 PRO A CA 1
ATOM 718 C C . PRO A 1 97 ? 18.722 -5.783 -19.780 1.00 45.78 97 PRO A C 1
ATOM 720 O O . PRO A 1 97 ? 19.781 -6.294 -20.148 1.00 45.78 97 PRO A O 1
ATOM 723 N N . LEU A 1 98 ? 18.657 -4.569 -19.244 1.00 54.50 98 LEU A N 1
ATOM 724 C CA . LEU A 1 98 ? 19.817 -3.696 -19.101 1.00 54.50 98 LEU A CA 1
ATOM 725 C C . LEU A 1 98 ? 20.921 -4.397 -18.287 1.00 54.50 98 LEU A C 1
ATOM 727 O O . LEU A 1 98 ? 20.642 -4.881 -17.189 1.00 54.50 98 LEU A O 1
ATOM 731 N N . PRO A 1 99 ? 22.180 -4.425 -18.760 1.00 48.12 99 PRO A N 1
ATOM 732 C CA . PRO A 1 99 ? 23.305 -4.848 -17.941 1.00 48.12 99 PRO A CA 1
ATOM 733 C C . PRO A 1 99 ? 23.621 -3.729 -16.942 1.00 48.12 99 PRO A C 1
ATOM 735 O O . PRO A 1 99 ? 24.389 -2.815 -17.225 1.00 48.12 99 PRO A O 1
ATOM 738 N N . GLY A 1 100 ? 22.985 -3.766 -15.777 1.00 59.56 100 GLY A N 1
ATOM 739 C CA . GLY A 1 100 ? 23.233 -2.838 -14.681 1.00 59.56 100 GLY A CA 1
ATOM 740 C C . GLY A 1 100 ? 22.676 -3.382 -13.373 1.00 59.56 100 GLY A C 1
ATOM 741 O O . GLY A 1 100 ? 21.706 -4.134 -13.378 1.00 59.56 100 GLY A O 1
ATOM 742 N N . GLU A 1 101 ? 23.298 -3.015 -12.256 1.00 68.69 101 GLU A N 1
ATOM 743 C CA . GLU A 1 101 ? 22.746 -3.280 -10.928 1.00 68.69 101 GLU A CA 1
ATOM 744 C C . GLU A 1 101 ? 21.450 -2.474 -10.793 1.00 68.69 101 GLU A C 1
ATOM 746 O O . GLU A 1 101 ? 21.461 -1.237 -10.791 1.00 68.69 101 GLU A O 1
ATOM 751 N N . VAL A 1 102 ? 20.328 -3.189 -10.810 1.00 79.19 102 VAL A N 1
ATOM 752 C CA . VAL A 1 102 ? 19.008 -2.619 -10.574 1.00 79.19 102 VAL A CA 1
ATOM 753 C C . VAL A 1 102 ? 18.771 -2.635 -9.071 1.00 79.19 102 VAL A C 1
ATOM 755 O O . VAL A 1 102 ? 18.913 -3.670 -8.425 1.00 79.19 102 VAL A O 1
ATOM 758 N N . GLU A 1 103 ? 18.424 -1.479 -8.528 1.00 88.62 103 GLU A N 1
ATOM 759 C CA . GLU A 1 103 ? 18.122 -1.269 -7.120 1.00 88.62 103 GLU A CA 1
ATOM 760 C C . GLU A 1 103 ? 16.627 -0.977 -6.975 1.00 88.62 103 GLU A C 1
ATOM 762 O O . GLU A 1 103 ? 16.045 -0.227 -7.764 1.00 88.62 103 GLU A O 1
ATOM 767 N N . GLU A 1 104 ? 16.001 -1.584 -5.972 1.00 91.38 104 GLU A N 1
ATOM 768 C CA . GLU A 1 104 ? 14.631 -1.274 -5.584 1.00 91.38 104 GLU A CA 1
ATOM 769 C C . GLU A 1 104 ? 14.658 -0.318 -4.396 1.00 91.38 104 GLU A C 1
ATOM 771 O O . GLU A 1 104 ? 15.244 -0.608 -3.352 1.00 91.38 104 GLU A O 1
ATOM 776 N N . LEU A 1 105 ? 14.006 0.827 -4.554 1.00 92.50 105 LEU A N 1
ATOM 777 C CA . LEU A 1 105 ? 13.825 1.799 -3.490 1.00 92.50 105 LEU A CA 1
ATOM 778 C C . LEU A 1 105 ? 12.349 1.819 -3.098 1.00 92.50 105 LEU A C 1
ATOM 780 O O . LEU A 1 105 ? 11.495 2.043 -3.951 1.00 92.50 105 LEU A O 1
ATOM 784 N N . SER A 1 106 ? 12.046 1.603 -1.819 1.00 94.81 106 SER A N 1
ATOM 785 C CA . SER A 1 106 ? 10.671 1.552 -1.313 1.00 94.81 106 SER A CA 1
ATOM 786 C C . SER A 1 106 ? 10.473 2.530 -0.160 1.00 94.81 106 SER A C 1
ATOM 788 O O . SER A 1 106 ? 11.248 2.549 0.798 1.00 94.81 106 SER A O 1
ATOM 790 N N . TRP A 1 107 ? 9.387 3.297 -0.218 1.00 96.12 107 TRP A N 1
ATOM 791 C CA . TRP A 1 107 ? 8.952 4.214 0.833 1.00 96.12 107 TRP A CA 1
ATOM 792 C C . TRP A 1 107 ? 7.498 3.957 1.184 1.00 96.12 107 TRP A C 1
ATOM 794 O O . TRP A 1 107 ? 6.714 3.505 0.357 1.00 96.12 107 TRP A O 1
ATOM 804 N N . THR A 1 108 ? 7.120 4.279 2.414 1.00 96.81 108 THR A N 1
ATOM 805 C CA . THR A 1 108 ? 5.731 4.210 2.862 1.00 96.81 108 THR A CA 1
ATOM 806 C C . THR A 1 108 ? 5.323 5.578 3.380 1.00 96.81 108 THR A C 1
ATOM 808 O O . THR A 1 108 ? 5.981 6.126 4.263 1.00 96.81 108 THR A O 1
ATOM 811 N N . LEU A 1 109 ? 4.262 6.137 2.805 1.00 96.19 109 LEU A N 1
ATOM 812 C CA . LEU A 1 109 ? 3.674 7.402 3.219 1.00 96.19 109 LEU A CA 1
ATOM 813 C C . LEU A 1 109 ? 2.358 7.121 3.949 1.00 96.19 109 LEU A C 1
ATOM 815 O O . LEU A 1 109 ? 1.500 6.450 3.375 1.00 96.19 109 LEU A O 1
ATOM 819 N N . PRO A 1 110 ? 2.175 7.596 5.189 1.00 96.12 110 PRO A N 1
ATOM 820 C CA . PRO A 1 110 ? 0.899 7.454 5.876 1.00 96.12 110 PRO A CA 1
ATOM 821 C C . PRO A 1 110 ? -0.183 8.275 5.166 1.00 96.12 110 PRO A C 1
ATOM 823 O O . PRO A 1 110 ? 0.088 9.374 4.675 1.00 96.12 110 PRO A O 1
ATOM 826 N N . VAL A 1 111 ? -1.402 7.742 5.133 1.00 93.81 111 VAL A N 1
ATOM 827 C CA . VAL A 1 111 ? -2.592 8.436 4.634 1.00 93.81 111 VAL A CA 1
ATOM 828 C C . VAL A 1 111 ? -3.682 8.353 5.692 1.00 93.81 111 VAL A C 1
ATOM 830 O O . VAL A 1 111 ? -3.888 7.305 6.303 1.00 93.81 111 VAL A O 1
ATOM 833 N N . ASP A 1 112 ? -4.393 9.457 5.892 1.00 92.19 112 ASP A N 1
ATOM 834 C CA . ASP A 1 112 ? -5.579 9.487 6.735 1.00 92.19 112 ASP A CA 1
ATOM 835 C C . ASP A 1 112 ? -6.831 9.360 5.871 1.00 92.19 112 ASP A C 1
ATOM 837 O O . ASP A 1 112 ? -7.120 10.210 5.028 1.00 92.19 112 ASP A O 1
ATOM 841 N N . VAL A 1 113 ? -7.568 8.269 6.077 1.00 91.38 113 VAL A N 1
ATOM 842 C CA . VAL A 1 113 ? -8.880 8.061 5.466 1.00 91.38 113 VAL A CA 1
ATOM 843 C C . VAL A 1 113 ? -9.934 8.509 6.469 1.00 91.38 113 VAL A C 1
ATOM 845 O O . VAL A 1 113 ? -9.962 8.040 7.608 1.00 91.38 113 VAL A O 1
ATOM 848 N N . HIS A 1 114 ? -10.802 9.424 6.052 1.00 87.81 114 HIS A N 1
ATOM 849 C CA . HIS A 1 114 ? -11.898 9.943 6.865 1.00 87.81 114 HIS A CA 1
ATOM 850 C C . HIS A 1 114 ? -13.242 9.495 6.300 1.00 87.81 114 HIS A C 1
ATOM 852 O O . HIS A 1 114 ? -13.361 9.219 5.107 1.00 87.81 114 HIS A O 1
ATOM 858 N N . ASP A 1 115 ? -14.254 9.446 7.163 1.00 82.75 115 ASP A N 1
ATOM 859 C CA . ASP A 1 115 ? -15.627 9.203 6.734 1.00 82.75 115 ASP A CA 1
ATOM 860 C C . ASP A 1 115 ? -16.120 10.394 5.892 1.00 82.75 115 ASP A C 1
ATOM 862 O O . ASP A 1 115 ? -15.970 11.555 6.288 1.00 82.75 115 ASP A O 1
ATOM 866 N N . GLY A 1 116 ? -16.646 10.103 4.703 1.00 68.56 116 GLY A N 1
ATOM 867 C CA . GLY A 1 116 ? -17.188 11.094 3.780 1.00 68.56 116 GLY A CA 1
ATOM 868 C C . GLY A 1 116 ? -18.655 11.360 4.094 1.00 68.56 116 GLY A C 1
ATOM 869 O O . GLY A 1 116 ? -19.523 10.852 3.386 1.00 68.56 116 GLY A O 1
ATOM 870 N N . MET A 1 117 ? -18.918 12.120 5.160 1.00 49.41 117 MET A N 1
ATOM 871 C CA . MET A 1 117 ? -20.257 12.631 5.490 1.00 49.41 117 MET A CA 1
ATOM 872 C C . MET A 1 117 ? -20.585 13.911 4.723 1.00 49.41 117 MET A C 1
ATOM 874 O O . MET A 1 117 ? -19.704 14.798 4.651 1.00 49.41 117 MET A O 1
#

pLDDT: mean 82.21, std 17.27, range [40.97, 97.88]

Radius of gyration: 19.79 Å; chains: 1; bounding box: 56×30×57 Å

Secondary structure (DSSP, 8-state):
--PPPPEEEEEEEEEEEEEEEE-GGG-SSSSEEEEEEEEEEEE-TT-S------PPPTTPPPPEE-SSEEEEEEEEEEEEEEES-S---TT----PPPSS-EEEEEEEEEE------